Protein AF-A0A920QX74-F1 (afdb_monomer_lite)

Foldseek 3Di:
DDDPPPDPVVVVVVVVVVVVVVVLVVLLVVLVVDPQPVLSVVLVVLSVVLVVLVVCCVVVDPPVPVSVLLSPSLSVLSSVVQVCCVVPNVVLHDNDPVSVVVVSVVSNVVSNVVVCCVVVPVCPVVVVCVVPPD

Secondary structure (DSSP, 8-state):
------SSHHHHHHHHHHHHHHHHHHHHHHHHT-S-HHHHHHHHHHHHHHHHHHHHHHHHGGGGHHHHHHS-SHHHHHHHHHHHHHHH-GGGS--SHHHHHHHHHHHHHHHHHHHHHHHHH---HHHHHHHHH-

Sequence (134 aa):
MESLEFGFGDYYQAFDKWLDMYYLAIEAIICLTWSNHLARNTAIILFLFRLTGIGLFEITGEQFRKLIFFFPNLFENFFLYYIICERFFPRLIPTRIRTLTLVLVILYIPKFGQEYLLHFTEAKPWQWIKGNLL

Radius of gyration: 18.81 Å; chains: 1; bounding box: 32×36×65 Å

pLDDT: mean 72.91, std 13.66, range [39.91, 89.06]

Structure (mmCIF, N/CA/C/O backbone):
data_AF-A0A920QX74-F1
#
_entry.id   AF-A0A920QX74-F1
#
loop_
_atom_site.group_PDB
_atom_site.id
_atom_site.type_symbol
_atom_site.label_atom_id
_atom_site.label_alt_id
_atom_site.label_comp_id
_atom_site.label_asym_id
_atom_site.label_entity_id
_atom_site.label_seq_id
_atom_site.pdbx_PDB_ins_code
_atom_site.Cartn_x
_atom_site.Cartn_y
_atom_site.Cartn_z
_atom_site.occupancy
_atom_site.B_iso_or_equiv
_atom_site.auth_seq_id
_atom_site.auth_comp_id
_atom_site.auth_asym_id
_atom_site.auth_atom_id
_atom_site.pdbx_PDB_model_num
ATOM 1 N N . MET A 1 1 ? 4.628 2.427 48.064 1.00 39.91 1 MET A N 1
ATOM 2 C CA . MET A 1 1 ? 5.324 2.387 46.762 1.00 39.91 1 MET A CA 1
ATOM 3 C C . MET A 1 1 ? 4.236 2.431 45.713 1.00 39.91 1 MET A C 1
ATOM 5 O O . MET A 1 1 ? 3.633 1.408 45.425 1.00 39.91 1 MET A O 1
ATOM 9 N N . GLU A 1 2 ? 3.886 3.652 45.313 1.00 40.47 2 GLU A N 1
ATOM 10 C CA . GLU A 1 2 ? 2.859 3.957 44.315 1.00 40.47 2 GLU A CA 1
ATOM 11 C C . GLU A 1 2 ? 3.222 3.334 42.967 1.00 40.47 2 GLU A C 1
ATOM 13 O O . GLU A 1 2 ? 4.361 3.411 42.506 1.00 40.47 2 GLU A O 1
ATOM 18 N N . SER A 1 3 ? 2.232 2.676 42.379 1.00 41.38 3 SER A N 1
ATOM 19 C CA . SER A 1 3 ? 2.247 2.056 41.066 1.00 41.38 3 SER A CA 1
ATOM 20 C C . SER A 1 3 ? 2.527 3.097 39.984 1.00 41.38 3 SER A C 1
ATOM 22 O O . SER A 1 3 ? 1.682 3.930 39.662 1.00 41.38 3 SER A O 1
ATOM 24 N N . LEU A 1 4 ? 3.717 3.011 39.386 1.00 43.47 4 LEU A N 1
ATOM 25 C CA . LEU A 1 4 ? 4.086 3.673 38.135 1.00 43.47 4 LEU A CA 1
ATOM 26 C C . LEU A 1 4 ? 3.320 3.049 36.950 1.00 43.47 4 LEU A C 1
ATOM 28 O O . LEU A 1 4 ? 3.915 2.507 36.026 1.00 43.47 4 LEU A O 1
ATOM 32 N N . GLU A 1 5 ? 1.990 3.130 36.965 1.00 48.19 5 GLU A N 1
ATOM 33 C CA . GLU A 1 5 ? 1.122 2.880 35.804 1.00 48.19 5 GLU A CA 1
ATOM 34 C C . GLU A 1 5 ? 0.914 4.178 35.003 1.00 48.19 5 GLU A C 1
ATOM 36 O O . GLU A 1 5 ? -0.184 4.500 34.558 1.00 48.19 5 GLU A O 1
ATOM 41 N N . PHE A 1 6 ? 1.977 4.967 34.826 1.00 46.44 6 PHE A N 1
ATOM 42 C CA . PHE A 1 6 ? 1.932 6.174 34.006 1.00 46.44 6 PHE A CA 1
ATOM 43 C C . PHE A 1 6 ? 2.420 5.851 32.587 1.00 46.44 6 PHE A C 1
ATOM 45 O O . PHE A 1 6 ? 3.611 5.869 32.290 1.00 46.44 6 PHE A O 1
ATOM 52 N N . GLY A 1 7 ? 1.472 5.522 31.708 1.00 49.16 7 GLY A N 1
ATOM 53 C CA . GLY A 1 7 ? 1.460 6.069 30.350 1.00 49.16 7 GLY A CA 1
ATOM 54 C C . GLY A 1 7 ? 2.566 5.669 29.371 1.00 49.16 7 GLY A C 1
ATOM 55 O O . GLY A 1 7 ? 2.914 6.491 28.539 1.00 49.16 7 GLY A O 1
ATOM 56 N N . PHE A 1 8 ? 3.109 4.448 29.389 1.00 53.34 8 PHE A N 1
ATOM 57 C CA . PHE A 1 8 ? 3.945 3.988 28.262 1.00 53.34 8 PHE A CA 1
ATOM 58 C C . PHE A 1 8 ? 3.129 3.380 27.109 1.00 53.34 8 PHE A C 1
ATOM 60 O O . PHE A 1 8 ? 3.517 3.531 25.955 1.00 53.34 8 PHE A O 1
ATOM 67 N N . GLY A 1 9 ? 1.989 2.737 27.388 1.00 59.31 9 GLY A N 1
ATOM 68 C CA . GLY A 1 9 ? 1.184 2.045 26.367 1.00 59.31 9 GLY A CA 1
ATOM 69 C C . GLY A 1 9 ? 0.723 2.955 25.223 1.00 59.31 9 GLY A C 1
ATOM 70 O O . GLY A 1 9 ? 0.950 2.630 24.059 1.00 59.31 9 GLY A O 1
ATOM 71 N N . ASP A 1 10 ? 0.174 4.1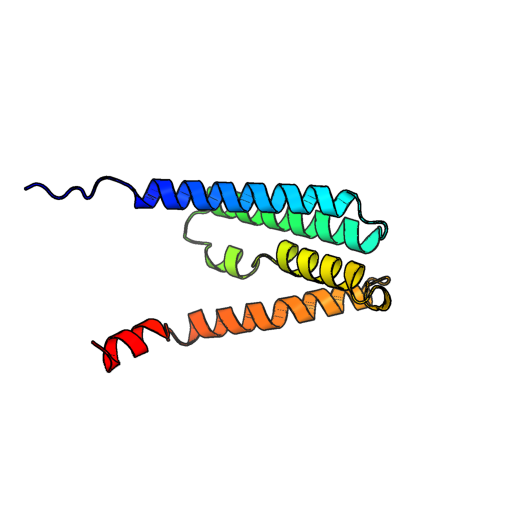26 25.551 1.00 64.38 10 ASP A N 1
ATOM 72 C CA . ASP A 1 10 ? -0.342 5.073 24.552 1.00 64.38 10 ASP A CA 1
ATOM 73 C C . ASP A 1 10 ? 0.771 5.696 23.697 1.00 64.38 10 ASP A C 1
ATOM 75 O O . ASP A 1 10 ? 0.608 5.861 22.487 1.00 64.38 10 ASP A O 1
ATOM 79 N N . TYR A 1 11 ? 1.934 5.992 24.293 1.00 70.25 11 TYR A N 1
ATOM 80 C CA . TYR A 1 11 ? 3.083 6.523 23.552 1.00 70.25 11 TYR A CA 1
ATOM 81 C C . TYR A 1 11 ? 3.699 5.469 22.630 1.00 70.25 11 TYR A C 1
ATOM 83 O O . TYR A 1 11 ? 4.040 5.798 21.496 1.00 70.25 11 TYR A O 1
ATOM 91 N N . TYR A 1 12 ? 3.804 4.210 23.070 1.00 73.19 12 TYR A N 1
ATOM 92 C CA . TYR A 1 12 ? 4.260 3.111 22.213 1.00 73.19 12 TYR A CA 1
ATOM 93 C C . TYR A 1 12 ? 3.288 2.850 21.062 1.00 73.19 12 TYR A C 1
ATOM 95 O O . TYR A 1 12 ? 3.728 2.700 19.928 1.00 73.19 12 TYR A O 1
ATOM 103 N N . GLN A 1 13 ? 1.978 2.851 21.321 1.00 71.25 13 GLN A N 1
ATOM 104 C CA . GLN A 1 13 ? 0.966 2.643 20.286 1.00 71.25 13 GLN A CA 1
ATOM 105 C C . GLN A 1 13 ? 0.954 3.777 19.253 1.00 71.25 13 GLN A C 1
ATOM 107 O O . GLN A 1 13 ? 0.858 3.527 18.050 1.00 71.25 13 GLN A O 1
ATOM 112 N N . ALA A 1 14 ? 1.065 5.029 19.703 1.00 75.25 14 ALA A N 1
ATOM 113 C CA . ALA A 1 14 ? 1.172 6.166 18.799 1.00 75.25 14 ALA A CA 1
ATOM 114 C C . ALA A 1 14 ? 2.470 6.100 17.981 1.00 75.25 14 ALA A C 1
ATOM 116 O O . ALA A 1 14 ? 2.433 6.282 16.766 1.00 75.25 14 ALA A O 1
ATOM 117 N N . PHE A 1 15 ? 3.604 5.809 18.625 1.00 79.06 15 PHE A N 1
ATOM 118 C CA . PHE A 1 15 ? 4.904 5.686 17.965 1.00 79.06 15 PHE A CA 1
ATOM 119 C C . PHE A 1 15 ? 4.923 4.571 16.910 1.00 79.06 15 PHE A C 1
ATOM 121 O O . PHE A 1 15 ? 5.376 4.804 15.791 1.00 79.06 15 PHE A O 1
ATOM 128 N N . ASP A 1 16 ? 4.369 3.400 17.227 1.00 77.31 16 ASP A N 1
ATOM 129 C CA . ASP A 1 16 ? 4.228 2.270 16.301 1.00 77.31 16 ASP A CA 1
ATOM 130 C C . ASP A 1 16 ? 3.384 2.643 15.067 1.00 77.31 16 ASP A C 1
ATOM 132 O O . ASP A 1 16 ? 3.800 2.408 13.933 1.00 77.31 16 ASP A O 1
ATOM 136 N N . LYS A 1 17 ? 2.262 3.360 15.262 1.00 76.00 17 LYS A N 1
ATOM 137 C CA . LYS A 1 17 ? 1.424 3.878 14.160 1.00 76.00 17 LYS A CA 1
ATOM 138 C C . LYS A 1 17 ? 2.201 4.822 13.232 1.00 76.00 17 LYS A C 1
ATOM 140 O O . LYS A 1 17 ? 2.056 4.745 12.012 1.00 76.00 17 LYS A O 1
ATOM 145 N N . TRP A 1 18 ? 3.008 5.728 13.790 1.00 80.69 18 TRP A N 1
ATOM 146 C CA . TRP A 1 18 ? 3.837 6.642 12.993 1.00 80.69 18 TRP A CA 1
ATOM 147 C C . TRP A 1 18 ? 4.913 5.900 12.202 1.00 80.69 18 TRP A C 1
ATOM 149 O O . TRP A 1 18 ? 5.180 6.257 11.052 1.00 80.69 18 TRP A O 1
ATOM 159 N N . LEU A 1 19 ? 5.506 4.866 12.798 1.00 82.12 19 LEU A N 1
ATOM 160 C CA . LEU A 1 19 ? 6.523 4.044 12.155 1.00 82.12 19 LEU A CA 1
ATOM 161 C C . LEU A 1 19 ? 5.937 3.258 10.972 1.00 82.12 19 LEU A C 1
ATOM 163 O O . LEU A 1 19 ? 6.535 3.281 9.895 1.00 82.12 19 LEU A O 1
ATOM 167 N N . ASP A 1 20 ? 4.742 2.670 11.123 1.00 81.12 20 ASP A N 1
ATOM 168 C CA . ASP A 1 20 ? 4.017 2.003 10.025 1.00 81.12 20 ASP A CA 1
ATOM 169 C C . ASP A 1 20 ? 3.755 2.980 8.864 1.00 81.12 20 ASP A C 1
ATOM 171 O O . ASP A 1 20 ? 4.034 2.695 7.699 1.00 81.12 20 ASP A O 1
ATOM 175 N N . MET A 1 21 ? 3.309 4.202 9.172 1.00 81.38 21 MET A N 1
ATOM 176 C CA . MET A 1 21 ? 3.043 5.218 8.149 1.00 81.38 21 MET A CA 1
ATOM 177 C C . MET A 1 21 ? 4.313 5.687 7.424 1.00 81.38 21 MET A C 1
ATOM 179 O O . MET A 1 21 ? 4.289 5.894 6.208 1.00 81.38 21 MET A O 1
ATOM 183 N N . TYR A 1 22 ? 5.426 5.834 8.147 1.00 85.56 22 TYR A N 1
ATOM 184 C CA . TYR A 1 22 ? 6.717 6.199 7.564 1.00 85.56 22 TYR A CA 1
ATOM 185 C C . TYR A 1 22 ? 7.258 5.098 6.643 1.00 85.56 22 TYR A C 1
ATOM 187 O O . TYR A 1 22 ? 7.733 5.389 5.543 1.00 85.56 22 TYR A O 1
ATOM 195 N N . TYR A 1 23 ? 7.133 3.836 7.059 1.00 86.25 23 TYR A N 1
ATOM 196 C CA . TYR A 1 23 ? 7.527 2.683 6.255 1.00 86.25 23 TYR A CA 1
ATOM 197 C C . TYR A 1 23 ? 6.747 2.632 4.935 1.00 86.25 23 TYR A C 1
ATOM 199 O O . TYR A 1 23 ? 7.353 2.631 3.862 1.00 86.25 23 TYR A O 1
ATOM 207 N N . LEU A 1 24 ? 5.416 2.737 5.000 1.00 84.56 24 LEU A N 1
ATOM 208 C CA . LEU A 1 24 ? 4.556 2.732 3.813 1.00 84.56 24 LEU A CA 1
ATOM 209 C C . LEU A 1 24 ? 4.856 3.895 2.859 1.00 84.56 24 LEU A C 1
ATOM 211 O O . LEU A 1 24 ? 4.789 3.738 1.639 1.00 84.56 24 LEU A O 1
ATOM 215 N N . ALA A 1 25 ? 5.205 5.068 3.394 1.00 86.88 25 ALA A N 1
ATOM 216 C CA . ALA A 1 25 ? 5.595 6.213 2.578 1.00 86.88 25 ALA A CA 1
ATOM 217 C C . ALA A 1 25 ? 6.896 5.948 1.800 1.00 86.88 25 ALA A C 1
ATOM 219 O O . ALA A 1 25 ? 6.984 6.284 0.617 1.00 86.88 25 ALA A O 1
ATOM 220 N N . ILE A 1 26 ? 7.890 5.311 2.427 1.00 89.06 26 ILE A N 1
ATOM 221 C CA . ILE A 1 26 ? 9.138 4.923 1.753 1.00 89.06 26 ILE A CA 1
ATOM 222 C C . ILE A 1 26 ? 8.858 3.899 0.653 1.00 89.06 26 ILE A C 1
ATOM 224 O O . ILE A 1 26 ? 9.326 4.067 -0.474 1.00 89.06 26 ILE A O 1
ATOM 228 N N . GLU A 1 27 ? 8.071 2.865 0.945 1.00 88.75 27 GLU A N 1
ATOM 229 C CA . GLU A 1 27 ? 7.673 1.867 -0.050 1.00 88.75 27 GLU A CA 1
ATOM 230 C C . GLU A 1 27 ? 6.966 2.519 -1.245 1.00 88.75 27 GLU A C 1
ATOM 232 O O . GLU A 1 27 ? 7.261 2.195 -2.397 1.00 88.75 27 GLU A O 1
ATOM 237 N N . ALA A 1 28 ? 6.086 3.495 -1.001 1.00 87.06 28 ALA A N 1
ATOM 238 C CA . ALA A 1 28 ? 5.397 4.229 -2.058 1.00 87.06 28 ALA A CA 1
ATOM 239 C C . ALA A 1 28 ? 6.371 5.021 -2.944 1.00 87.06 28 ALA A C 1
ATOM 241 O O . ALA A 1 28 ? 6.222 5.025 -4.168 1.00 87.06 28 ALA A O 1
ATOM 242 N N . ILE A 1 29 ? 7.405 5.636 -2.359 1.00 89.00 29 ILE A N 1
ATOM 243 C CA . ILE A 1 29 ? 8.474 6.302 -3.117 1.00 89.00 29 ILE A CA 1
ATOM 244 C C . ILE A 1 29 ? 9.241 5.284 -3.968 1.00 89.00 29 ILE A C 1
ATOM 246 O O . ILE A 1 29 ? 9.499 5.537 -5.145 1.00 89.00 29 ILE A O 1
ATOM 250 N N . ILE A 1 30 ? 9.556 4.108 -3.418 1.00 88.50 30 ILE A N 1
ATOM 251 C CA . ILE A 1 30 ? 10.237 3.038 -4.159 1.00 88.50 30 ILE A CA 1
ATOM 252 C C . ILE A 1 30 ? 9.372 2.570 -5.337 1.00 88.50 30 ILE A C 1
ATOM 254 O O . ILE A 1 30 ? 9.886 2.423 -6.446 1.00 88.50 30 ILE A O 1
ATOM 258 N N . CYS A 1 31 ? 8.056 2.432 -5.157 1.00 87.88 31 CYS A N 1
ATOM 259 C CA . CYS A 1 31 ? 7.138 2.057 -6.236 1.00 87.88 31 CYS A CA 1
ATOM 260 C C . CYS A 1 31 ? 7.211 3.002 -7.445 1.00 87.88 31 CYS A C 1
ATOM 262 O O . CYS A 1 31 ? 7.034 2.564 -8.582 1.00 87.88 31 CYS A O 1
ATOM 264 N N . LEU A 1 32 ? 7.486 4.296 -7.231 1.00 86.75 32 LEU A N 1
ATOM 265 C CA . LEU A 1 32 ? 7.597 5.276 -8.318 1.00 86.75 32 LEU A CA 1
ATOM 266 C C . LEU A 1 32 ? 8.773 4.993 -9.258 1.00 86.75 32 LEU A C 1
ATOM 268 O O . LEU A 1 32 ? 8.710 5.358 -10.435 1.00 86.75 32 LEU A O 1
ATOM 272 N N . THR A 1 33 ? 9.810 4.322 -8.752 1.00 86.94 33 THR A N 1
ATOM 273 C CA . THR A 1 33 ? 11.016 3.961 -9.509 1.00 86.94 33 THR A CA 1
ATOM 274 C C . THR A 1 33 ? 10.839 2.718 -10.385 1.00 86.94 33 THR A C 1
ATOM 276 O O . THR A 1 33 ? 11.684 2.439 -11.233 1.00 86.94 33 THR A O 1
ATOM 279 N N . TRP A 1 34 ? 9.732 1.985 -10.232 1.00 86.25 34 TRP A N 1
ATOM 280 C CA . TRP A 1 34 ? 9.480 0.766 -10.994 1.00 86.25 34 TRP A CA 1
ATOM 281 C C . TRP A 1 34 ? 9.272 1.047 -12.486 1.00 86.25 34 TRP A C 1
ATOM 283 O O . TRP A 1 34 ? 8.492 1.916 -12.883 1.00 86.25 34 TRP A O 1
ATOM 293 N N . SER A 1 35 ? 9.931 0.242 -13.322 1.00 83.12 35 SER A N 1
ATOM 294 C CA . SER A 1 35 ? 9.842 0.314 -14.787 1.00 83.12 35 SER A CA 1
ATOM 295 C C . SER A 1 35 ? 8.472 -0.114 -15.327 1.00 83.12 35 SER A C 1
ATOM 297 O O . SER A 1 35 ? 8.018 0.376 -16.362 1.00 83.12 35 SER A O 1
ATOM 299 N N . ASN A 1 36 ? 7.776 -1.009 -14.622 1.00 85.62 36 ASN A N 1
ATOM 300 C CA . ASN A 1 36 ? 6.459 -1.488 -15.016 1.00 85.62 36 ASN A CA 1
ATOM 301 C C . ASN A 1 36 ? 5.361 -0.505 -14.580 1.00 85.62 36 ASN A C 1
ATOM 303 O O . ASN A 1 36 ? 4.947 -0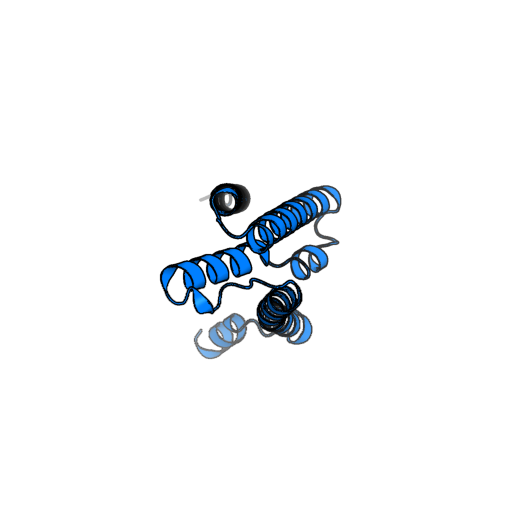.476 -13.420 1.00 85.62 36 ASN A O 1
ATOM 307 N N . HIS A 1 37 ? 4.830 0.254 -15.543 1.00 85.44 37 HIS A N 1
ATOM 308 C CA . HIS A 1 37 ? 3.756 1.225 -15.314 1.00 85.44 37 HIS A CA 1
ATOM 309 C C . HIS A 1 37 ? 2.496 0.622 -14.677 1.00 85.44 37 HIS A C 1
ATOM 311 O O . HIS A 1 37 ? 1.835 1.286 -13.882 1.00 85.44 37 HIS A O 1
ATOM 317 N N . LEU A 1 38 ? 2.158 -0.628 -15.004 1.00 86.00 38 LEU A N 1
ATOM 318 C CA . LEU A 1 38 ? 0.964 -1.294 -14.489 1.00 86.00 38 LEU A CA 1
ATOM 319 C C . LEU A 1 38 ? 1.136 -1.642 -13.006 1.00 86.00 38 LEU A C 1
ATOM 321 O O . LEU A 1 38 ? 0.251 -1.351 -12.199 1.00 86.00 38 LEU A O 1
ATOM 325 N N . ALA A 1 39 ? 2.290 -2.205 -12.640 1.00 85.44 39 ALA A N 1
ATOM 326 C CA . ALA A 1 39 ? 2.619 -2.500 -11.248 1.00 85.44 39 ALA A CA 1
ATOM 327 C C . ALA A 1 39 ? 2.726 -1.216 -10.416 1.00 85.44 39 ALA A C 1
ATOM 329 O O . ALA A 1 39 ? 2.126 -1.132 -9.348 1.00 85.44 39 ALA A O 1
ATOM 330 N N . ARG A 1 40 ? 3.393 -0.185 -10.952 1.00 87.88 40 ARG A N 1
ATOM 331 C CA . ARG A 1 40 ? 3.521 1.129 -10.310 1.00 87.88 40 ARG A CA 1
ATOM 332 C C . ARG A 1 40 ? 2.165 1.764 -10.021 1.00 87.88 40 ARG A C 1
ATOM 334 O O . ARG A 1 40 ? 1.896 2.134 -8.884 1.00 87.88 40 ARG A O 1
ATOM 341 N N . ASN A 1 41 ? 1.301 1.882 -11.030 1.00 88.44 41 ASN A N 1
ATOM 342 C CA . ASN A 1 41 ? -0.009 2.510 -10.850 1.00 88.44 41 ASN A CA 1
ATOM 343 C C . ASN A 1 41 ? -0.855 1.735 -9.835 1.00 88.44 41 ASN A C 1
ATOM 345 O O . ASN A 1 41 ? -1.523 2.341 -9.005 1.00 88.44 41 ASN A O 1
ATOM 349 N N . THR A 1 42 ? -0.781 0.405 -9.861 1.00 87.31 42 THR A N 1
ATOM 350 C CA . THR A 1 42 ? -1.480 -0.443 -8.889 1.00 87.31 42 THR A CA 1
ATOM 351 C C . THR A 1 42 ? -0.964 -0.217 -7.476 1.00 87.31 42 THR A C 1
ATOM 353 O O . THR A 1 42 ? -1.768 -0.046 -6.567 1.00 87.31 42 THR A O 1
ATOM 356 N N . ALA A 1 43 ? 0.354 -0.171 -7.287 1.00 87.19 43 ALA A N 1
ATOM 357 C CA . ALA A 1 43 ? 0.953 0.080 -5.984 1.00 87.19 43 ALA A CA 1
ATOM 358 C C . ALA A 1 43 ? 0.542 1.453 -5.430 1.00 87.19 43 ALA A C 1
ATOM 360 O O . ALA A 1 43 ? 0.124 1.544 -4.282 1.00 87.19 43 ALA A O 1
ATOM 361 N N . ILE A 1 44 ? 0.547 2.501 -6.261 1.00 87.75 44 ILE A N 1
ATOM 362 C CA . ILE A 1 44 ? 0.082 3.839 -5.861 1.00 87.75 44 ILE A CA 1
ATOM 363 C C . ILE A 1 44 ? -1.406 3.817 -5.494 1.00 87.75 44 ILE A C 1
ATOM 365 O O . ILE A 1 44 ? -1.790 4.386 -4.476 1.00 87.75 44 ILE A O 1
ATOM 369 N N . ILE A 1 45 ? -2.250 3.150 -6.289 1.00 87.94 45 ILE A N 1
ATOM 370 C CA . ILE A 1 45 ? -3.682 3.014 -5.986 1.00 87.94 45 ILE A CA 1
ATOM 371 C C . ILE A 1 45 ? -3.872 2.296 -4.646 1.00 87.94 45 ILE A C 1
ATOM 373 O O . ILE A 1 45 ? -4.637 2.773 -3.815 1.00 87.94 45 ILE A O 1
ATOM 377 N N . LEU A 1 46 ? -3.157 1.194 -4.407 1.00 85.75 46 LEU A N 1
ATOM 378 C CA . LEU A 1 46 ? -3.210 0.447 -3.148 1.00 85.75 46 LEU A CA 1
ATOM 379 C C . LEU A 1 46 ? -2.716 1.283 -1.958 1.00 85.75 46 LEU A C 1
ATOM 381 O O . LEU A 1 46 ? -3.305 1.211 -0.882 1.00 85.75 46 LEU A O 1
ATOM 385 N N . PHE A 1 47 ? -1.687 2.106 -2.151 1.00 86.50 47 PHE A N 1
ATOM 386 C CA . PHE A 1 47 ? -1.190 3.033 -1.137 1.00 86.50 47 PHE A CA 1
ATOM 387 C C . PHE A 1 47 ? -2.216 4.127 -0.805 1.00 86.50 47 PHE A C 1
ATOM 389 O O . PHE A 1 47 ? -2.532 4.346 0.362 1.00 86.50 47 PHE A O 1
ATOM 396 N N . LEU A 1 48 ? -2.815 4.768 -1.815 1.00 85.94 48 LEU A N 1
ATOM 397 C CA . LEU A 1 48 ? -3.888 5.752 -1.612 1.00 85.94 48 LEU A CA 1
ATOM 398 C C . LEU A 1 48 ? -5.108 5.121 -0.932 1.00 85.94 48 LEU A C 1
ATOM 400 O O . LEU A 1 48 ? -5.720 5.719 -0.045 1.00 85.94 48 LEU A O 1
ATOM 404 N N . PHE A 1 49 ? -5.437 3.889 -1.312 1.00 82.69 49 PHE A N 1
ATOM 405 C CA . PHE A 1 49 ? -6.501 3.104 -0.700 1.00 82.69 49 PHE A CA 1
ATOM 406 C C . PHE A 1 49 ? -6.205 2.827 0.783 1.00 82.69 49 PHE A C 1
ATOM 408 O O . PHE A 1 49 ? -7.080 3.017 1.627 1.00 82.69 49 PHE A O 1
ATOM 415 N N . ARG A 1 50 ? -4.953 2.491 1.129 1.00 81.50 50 ARG A N 1
ATOM 416 C CA . ARG A 1 50 ? -4.483 2.327 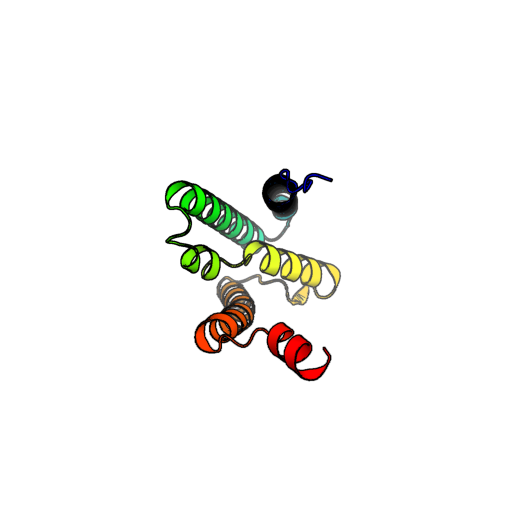2.516 1.00 81.50 50 ARG A CA 1
ATOM 417 C C . ARG A 1 50 ? -4.573 3.631 3.314 1.00 81.50 50 ARG A C 1
ATOM 419 O O . ARG A 1 50 ? -5.116 3.610 4.414 1.00 81.50 50 ARG A O 1
ATOM 426 N N . LEU A 1 51 ? -4.120 4.759 2.761 1.00 81.31 51 LEU A N 1
ATOM 427 C CA . LEU A 1 51 ? -4.231 6.075 3.408 1.00 81.31 51 LEU A CA 1
ATOM 428 C C . LEU A 1 51 ? -5.687 6.469 3.670 1.00 81.31 51 LEU A C 1
ATOM 430 O O . LEU A 1 51 ? -6.012 6.951 4.752 1.00 81.31 51 LEU A O 1
ATOM 434 N N . THR A 1 52 ? -6.572 6.211 2.706 1.00 81.81 52 THR A N 1
ATOM 435 C CA . THR A 1 52 ? -8.014 6.443 2.870 1.00 81.81 52 THR A CA 1
ATOM 436 C C . THR A 1 52 ? -8.566 5.592 4.014 1.00 81.81 52 THR A C 1
ATOM 438 O O . THR A 1 52 ? -9.299 6.104 4.853 1.00 81.81 52 THR A O 1
ATOM 441 N N . GLY A 1 53 ? -8.172 4.316 4.102 1.00 75.81 53 GLY A N 1
ATOM 442 C CA . GLY A 1 53 ? -8.550 3.434 5.211 1.00 75.81 53 GLY A CA 1
ATOM 443 C C . GLY A 1 53 ? -8.082 3.945 6.580 1.00 75.81 53 GLY A C 1
ATOM 444 O O . GLY A 1 53 ? -8.859 3.926 7.533 1.00 75.81 53 GLY A O 1
ATOM 445 N N . ILE A 1 54 ? -6.850 4.460 6.669 1.00 75.44 54 ILE A N 1
ATOM 446 C CA . ILE A 1 54 ? -6.303 5.062 7.898 1.00 75.44 54 ILE A CA 1
ATOM 447 C C . ILE A 1 54 ? -7.086 6.328 8.281 1.00 75.44 54 ILE A C 1
ATOM 449 O O . ILE A 1 54 ? -7.500 6.465 9.431 1.00 75.44 54 ILE A O 1
ATOM 453 N N . GLY A 1 55 ? -7.340 7.227 7.324 1.00 76.62 55 GLY A N 1
ATOM 454 C CA . GLY A 1 55 ? -8.095 8.459 7.571 1.00 76.62 55 GLY A CA 1
ATOM 455 C C . GLY A 1 55 ? -9.547 8.193 7.979 1.00 76.62 55 GLY A C 1
ATOM 456 O O . GLY A 1 55 ? -10.055 8.805 8.915 1.00 76.62 55 GLY A O 1
ATOM 457 N N . LEU A 1 56 ? -10.207 7.226 7.336 1.00 74.06 56 LEU A N 1
ATOM 458 C CA . LEU A 1 56 ? -11.562 6.809 7.703 1.00 74.06 56 LEU A CA 1
ATOM 459 C C . LEU A 1 56 ? -11.619 6.199 9.106 1.00 74.06 56 LEU A C 1
ATOM 461 O O . LEU A 1 56 ? -12.583 6.449 9.829 1.00 74.06 56 LEU A O 1
ATOM 465 N N . PHE A 1 57 ? -10.605 5.434 9.516 1.00 71.00 57 PHE A N 1
ATOM 466 C CA . PHE A 1 57 ? -10.523 4.912 10.880 1.00 71.00 57 PHE A CA 1
ATOM 467 C C . PHE A 1 57 ? -10.395 6.030 11.918 1.00 71.00 57 PHE A C 1
ATOM 469 O O . PHE A 1 57 ? -11.070 5.991 12.944 1.00 71.00 57 PHE A O 1
ATOM 476 N N . GLU A 1 58 ? -9.576 7.043 11.632 1.00 71.00 58 GLU A N 1
ATOM 477 C CA . GLU A 1 58 ? -9.386 8.187 12.526 1.00 71.00 58 GLU A CA 1
ATOM 478 C C . GLU A 1 58 ? -10.678 8.995 12.721 1.00 71.00 58 GLU A C 1
ATOM 480 O O . GLU A 1 58 ? -10.961 9.442 13.828 1.00 71.00 58 GLU A O 1
ATOM 485 N N . ILE A 1 59 ? -11.501 9.107 11.671 1.00 71.25 59 ILE A N 1
ATOM 486 C CA . ILE A 1 59 ? -12.785 9.825 11.710 1.00 71.25 59 ILE A CA 1
ATOM 487 C C . ILE A 1 59 ? -13.904 8.982 12.343 1.00 71.25 59 ILE A C 1
ATOM 489 O O . ILE A 1 59 ? -14.747 9.515 13.060 1.00 71.25 59 ILE A O 1
ATOM 493 N N . THR A 1 60 ? -13.946 7.674 12.070 1.00 66.88 60 THR A N 1
ATOM 494 C CA . THR A 1 60 ? -15.098 6.818 12.427 1.00 66.88 60 THR A CA 1
ATOM 495 C C . THR A 1 60 ? -14.916 6.077 13.762 1.00 66.88 60 THR A C 1
ATOM 497 O O . THR A 1 60 ? -15.877 5.535 14.311 1.00 66.88 60 THR A O 1
ATOM 500 N N . GLY A 1 61 ? -13.703 6.068 14.323 1.00 61.09 61 GLY A N 1
ATOM 501 C CA . GLY A 1 61 ? -13.393 5.433 15.606 1.00 61.09 61 GLY A CA 1
ATOM 502 C C . GLY A 1 61 ? -13.477 3.896 15.596 1.00 61.09 61 GLY A C 1
ATOM 503 O O . GLY A 1 61 ? -13.715 3.263 14.564 1.00 61.09 61 GLY A O 1
ATOM 504 N N . GLU A 1 62 ? -13.289 3.274 16.774 1.00 56.31 62 GLU A N 1
ATOM 505 C CA . GLU A 1 62 ? -13.177 1.807 16.977 1.00 56.31 62 GLU A CA 1
ATOM 506 C C . GLU A 1 62 ? -14.327 0.962 16.378 1.00 56.31 62 GLU A C 1
ATOM 508 O O . GLU A 1 62 ? -14.169 -0.244 16.173 1.00 56.31 62 GLU A O 1
ATOM 513 N N . GLN A 1 63 ? -15.460 1.582 16.040 1.00 51.97 63 GLN A N 1
ATOM 514 C CA . GLN A 1 63 ? -16.653 0.957 15.454 1.00 51.97 63 GLN A CA 1
ATOM 515 C C . GLN A 1 63 ? -16.376 0.286 14.090 1.00 51.97 63 GLN A C 1
ATOM 517 O O . GLN A 1 63 ? -17.032 -0.694 13.736 1.00 51.97 63 GLN A O 1
ATOM 522 N N . PHE A 1 64 ? -15.369 0.756 13.341 1.00 55.03 64 PHE A N 1
ATOM 523 C CA . PHE A 1 64 ? -15.015 0.247 12.007 1.00 55.03 64 PHE A CA 1
ATOM 524 C C . PHE A 1 64 ? -13.694 -0.535 11.965 1.00 55.03 64 PHE A C 1
ATOM 526 O O . PHE A 1 64 ? -13.083 -0.670 10.904 1.00 55.03 64 PHE A O 1
ATOM 533 N N . ARG A 1 65 ? -13.275 -1.149 13.085 1.00 55.84 65 ARG A N 1
ATOM 534 C CA . ARG A 1 65 ? -12.131 -2.091 13.120 1.00 55.84 65 ARG A CA 1
ATOM 535 C C . ARG A 1 65 ? -12.192 -3.148 12.006 1.00 55.84 65 ARG A C 1
ATOM 537 O O . ARG A 1 65 ? -11.159 -3.506 11.458 1.00 55.84 65 ARG A O 1
ATOM 544 N N . LYS A 1 66 ? -13.401 -3.584 11.619 1.00 54.00 66 LYS A N 1
ATOM 545 C CA . LYS A 1 66 ? -13.654 -4.544 10.525 1.00 54.00 66 LYS A CA 1
ATOM 546 C C . LYS A 1 66 ? -13.271 -4.021 9.129 1.00 54.00 66 LYS A C 1
ATOM 548 O O . LYS A 1 66 ? -12.987 -4.817 8.244 1.00 54.00 66 LYS A O 1
ATOM 553 N N . LEU A 1 67 ? -13.242 -2.703 8.918 1.00 53.34 67 LEU A N 1
ATOM 554 C CA . LEU A 1 67 ? -12.868 -2.102 7.632 1.00 53.34 67 LEU A CA 1
ATOM 555 C C . LEU A 1 67 ? -11.345 -2.073 7.438 1.00 53.34 67 LEU A C 1
ATOM 557 O O . LEU A 1 67 ? -10.882 -2.373 6.347 1.00 53.34 67 LEU A O 1
ATOM 561 N N . ILE A 1 68 ? -10.564 -1.812 8.498 1.00 56.28 68 ILE A N 1
ATOM 562 C CA . ILE A 1 68 ? -9.094 -2.020 8.503 1.00 56.28 68 ILE A CA 1
ATOM 563 C C . ILE A 1 68 ? -8.749 -3.475 8.189 1.00 56.28 68 ILE A C 1
ATOM 565 O O . ILE A 1 68 ? -7.752 -3.771 7.541 1.00 56.28 68 ILE A O 1
ATOM 569 N N . PHE A 1 69 ? -9.600 -4.364 8.664 1.00 51.69 69 PHE A N 1
ATOM 570 C CA . PHE A 1 69 ? -9.501 -5.801 8.522 1.00 51.69 69 PHE A CA 1
ATOM 571 C C . PHE A 1 69 ? -9.750 -6.238 7.063 1.00 51.69 69 PHE A C 1
ATOM 573 O O . PHE A 1 69 ? -8.944 -6.952 6.485 1.00 51.69 69 PHE A O 1
ATOM 580 N N . PHE A 1 70 ? -10.714 -5.617 6.369 1.00 51.66 70 PHE A N 1
ATOM 581 C CA . PHE A 1 70 ? -10.876 -5.770 4.913 1.00 51.66 70 PHE A CA 1
ATOM 582 C C . PHE A 1 70 ? -9.785 -5.073 4.074 1.00 51.66 70 PHE A C 1
ATOM 584 O O . PHE A 1 70 ? -9.586 -5.419 2.906 1.00 51.66 70 PHE A O 1
ATOM 591 N N . PHE A 1 71 ? -9.061 -4.126 4.680 1.00 54.75 71 PHE A N 1
ATOM 592 C CA . PHE A 1 71 ? -7.904 -3.407 4.136 1.00 54.75 71 PHE A CA 1
ATOM 593 C C . PHE A 1 71 ? -6.602 -3.830 4.840 1.00 54.75 71 PHE A C 1
ATOM 595 O O . PHE A 1 71 ? -5.819 -2.971 5.290 1.00 54.75 71 PHE A O 1
ATOM 602 N N . PRO A 1 72 ? -6.316 -5.141 4.953 1.00 59.97 72 PRO A N 1
ATOM 603 C CA . PRO A 1 72 ? -5.034 -5.539 5.495 1.00 59.97 72 PRO A CA 1
ATOM 604 C C . PRO A 1 72 ? -3.964 -4.999 4.540 1.00 59.97 72 PRO A C 1
ATOM 606 O O . PRO A 1 72 ? -4.292 -4.693 3.395 1.00 59.97 72 PRO A O 1
ATOM 609 N N . ASN A 1 73 ? -2.712 -4.838 4.983 1.00 69.38 73 ASN A N 1
ATOM 610 C CA . ASN A 1 73 ? -1.668 -4.142 4.214 1.00 69.38 73 ASN A CA 1
ATOM 611 C C . ASN A 1 73 ? -1.351 -4.856 2.874 1.00 69.38 73 ASN A C 1
ATOM 613 O O . ASN A 1 73 ? -0.421 -5.649 2.764 1.00 69.38 73 ASN A O 1
ATOM 617 N N . LEU A 1 74 ? -2.241 -4.719 1.889 1.00 75.94 74 LEU A N 1
ATOM 618 C CA . LEU A 1 74 ? -2.231 -5.400 0.600 1.00 75.94 74 LEU A CA 1
ATOM 619 C C . LEU A 1 74 ? -1.225 -4.704 -0.300 1.00 75.94 74 LEU A C 1
ATOM 621 O O . LEU A 1 74 ? -0.584 -5.360 -1.109 1.00 75.94 74 LEU A O 1
ATOM 625 N N . PHE A 1 75 ? -1.066 -3.397 -0.089 1.00 84.19 75 PHE A N 1
ATOM 626 C CA . PHE A 1 75 ? 0.035 -2.613 -0.609 1.00 84.19 75 PHE A CA 1
ATOM 627 C C . PHE A 1 75 ? 1.385 -3.225 -0.216 1.00 84.19 75 PHE A C 1
ATOM 629 O O . PHE A 1 75 ? 2.106 -3.640 -1.112 1.00 84.19 75 PHE A O 1
ATOM 636 N N . GLU A 1 76 ? 1.675 -3.381 1.080 1.00 83.38 76 GLU A N 1
ATOM 637 C CA . GLU A 1 76 ? 2.941 -3.967 1.556 1.00 83.38 76 GLU A CA 1
ATOM 638 C C . GLU A 1 76 ? 3.150 -5.394 1.018 1.00 83.38 76 GLU A C 1
ATOM 640 O O . GLU A 1 76 ? 4.196 -5.721 0.461 1.00 83.38 76 GLU A O 1
ATOM 645 N N . ASN A 1 77 ? 2.121 -6.249 1.072 1.00 83.06 77 ASN A N 1
ATOM 646 C CA . ASN A 1 77 ? 2.210 -7.598 0.499 1.00 83.06 77 ASN A CA 1
ATOM 647 C C . ASN A 1 77 ? 2.538 -7.578 -1.000 1.00 83.06 77 ASN A C 1
ATOM 649 O O . ASN A 1 77 ? 3.330 -8.387 -1.487 1.00 83.06 77 ASN A O 1
ATOM 653 N N . PHE A 1 78 ? 1.888 -6.686 -1.747 1.00 85.31 78 PHE A N 1
ATOM 654 C CA . PHE A 1 78 ? 2.113 -6.527 -3.175 1.00 85.31 78 PHE A CA 1
ATOM 655 C C . PHE A 1 78 ? 3.504 -5.951 -3.461 1.00 85.31 78 PHE A C 1
ATOM 657 O O . PHE A 1 78 ? 4.165 -6.393 -4.401 1.00 85.31 78 PHE A O 1
ATOM 664 N N . PHE A 1 79 ? 3.965 -5.020 -2.628 1.00 86.50 79 PHE A N 1
ATOM 665 C CA . PHE A 1 79 ? 5.294 -4.430 -2.680 1.00 86.50 79 PHE A CA 1
ATOM 666 C C . PHE A 1 79 ? 6.385 -5.485 -2.490 1.00 86.50 79 PHE A C 1
ATOM 668 O O . PHE A 1 79 ? 7.248 -5.641 -3.357 1.00 86.50 79 PHE A O 1
ATOM 675 N N . LEU A 1 80 ? 6.289 -6.283 -1.423 1.00 86.38 80 LEU A N 1
ATOM 676 C CA . LEU A 1 80 ? 7.205 -7.391 -1.160 1.00 86.38 80 LEU A CA 1
ATOM 677 C C . LEU A 1 80 ? 7.182 -8.421 -2.292 1.00 86.38 80 LEU A C 1
ATOM 679 O O . LEU A 1 80 ? 8.241 -8.823 -2.773 1.00 86.38 80 LEU A O 1
ATOM 683 N N . TYR A 1 81 ? 5.995 -8.810 -2.772 1.00 86.75 81 TYR A N 1
ATOM 684 C CA . TYR A 1 81 ? 5.869 -9.707 -3.924 1.00 86.75 81 TYR A CA 1
ATOM 685 C C . TYR A 1 81 ? 6.602 -9.155 -5.152 1.00 86.75 81 TYR A C 1
ATOM 687 O O . TYR A 1 81 ? 7.353 -9.888 -5.801 1.00 86.75 81 TYR A O 1
ATOM 695 N N . TYR A 1 82 ? 6.405 -7.872 -5.469 1.00 86.62 82 TYR A N 1
ATOM 696 C CA . TYR A 1 82 ? 7.024 -7.248 -6.631 1.00 86.62 82 TYR A CA 1
ATOM 697 C C . TYR A 1 82 ? 8.547 -7.204 -6.500 1.00 86.62 82 TYR A C 1
ATOM 699 O O . TYR A 1 82 ? 9.223 -7.629 -7.431 1.00 86.62 82 TYR A O 1
ATOM 707 N N . ILE A 1 83 ? 9.092 -6.783 -5.352 1.00 88.38 83 ILE A N 1
ATOM 708 C CA . ILE A 1 83 ? 10.546 -6.757 -5.117 1.00 88.38 83 ILE A CA 1
ATOM 709 C C . ILE A 1 83 ? 11.149 -8.159 -5.212 1.00 88.38 83 ILE A C 1
ATOM 711 O O . ILE A 1 83 ? 12.194 -8.346 -5.838 1.00 88.38 83 ILE A O 1
ATOM 715 N N . ILE A 1 84 ? 10.495 -9.164 -4.623 1.00 87.00 84 ILE A N 1
ATOM 716 C CA . ILE A 1 84 ? 10.957 -10.555 -4.697 1.00 87.00 84 ILE A CA 1
ATOM 717 C C . ILE A 1 84 ? 10.962 -11.030 -6.154 1.00 87.00 84 ILE A C 1
ATOM 719 O O . ILE A 1 84 ? 11.938 -11.635 -6.602 1.00 87.00 84 ILE A O 1
ATOM 723 N N . CYS A 1 85 ? 9.910 -10.728 -6.919 1.00 86.31 85 CYS A N 1
ATOM 724 C CA . CYS A 1 85 ? 9.852 -11.068 -8.337 1.00 86.31 85 CYS A CA 1
ATOM 725 C C . CYS A 1 85 ? 10.922 -10.323 -9.137 1.00 86.31 85 CYS A C 1
ATOM 727 O O . CYS A 1 85 ? 11.636 -10.944 -9.911 1.00 86.31 85 CYS A O 1
ATOM 729 N N . GLU A 1 86 ? 11.097 -9.024 -8.932 1.00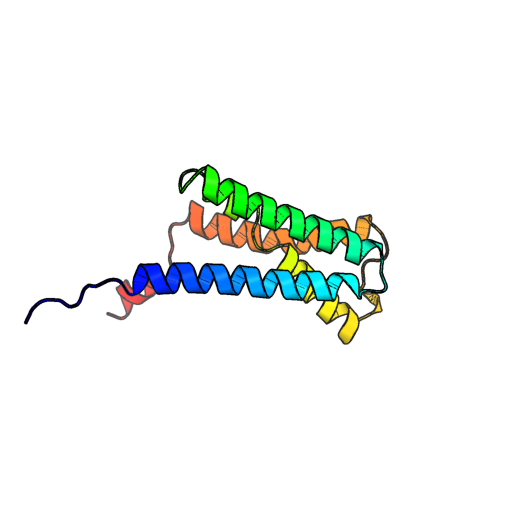 85.44 86 GLU A N 1
ATOM 730 C CA . GLU A 1 86 ? 12.114 -8.232 -9.622 1.00 85.44 86 GLU A CA 1
ATOM 731 C C . GLU A 1 86 ? 13.531 -8.748 -9.343 1.00 85.44 86 GLU A C 1
ATOM 733 O O . GLU A 1 86 ? 14.346 -8.848 -10.262 1.00 85.44 86 GLU A O 1
ATOM 738 N N . ARG A 1 87 ? 13.812 -9.149 -8.097 1.00 86.25 87 ARG A N 1
ATOM 739 C CA . ARG A 1 87 ? 15.139 -9.604 -7.672 1.00 86.25 87 ARG A CA 1
ATOM 740 C C . ARG A 1 87 ? 15.452 -11.049 -8.054 1.00 86.25 87 ARG A C 1
ATOM 742 O O . ARG A 1 87 ? 16.580 -11.326 -8.457 1.00 86.25 87 ARG A O 1
ATOM 749 N N . PHE A 1 88 ? 14.502 -11.967 -7.883 1.00 86.31 88 PHE A N 1
ATOM 750 C CA . PHE A 1 88 ? 14.744 -13.409 -8.015 1.00 86.31 88 PHE A CA 1
ATOM 751 C C . PHE A 1 88 ? 14.088 -14.025 -9.254 1.00 86.31 88 PHE A C 1
ATOM 753 O O . PHE A 1 88 ? 14.641 -14.954 -9.841 1.00 86.31 88 PHE A O 1
ATOM 760 N N . PHE A 1 89 ? 12.928 -13.520 -9.680 1.00 83.62 89 PHE A N 1
ATOM 761 C CA . PHE A 1 89 ? 12.120 -14.136 -10.736 1.00 83.62 89 PHE A CA 1
ATOM 762 C C . PHE A 1 89 ? 11.449 -13.090 -11.641 1.00 83.62 89 PHE A C 1
ATOM 764 O O . PHE A 1 89 ? 10.219 -12.985 -11.655 1.00 83.62 89 PHE A O 1
ATOM 771 N N . PRO A 1 90 ? 12.211 -12.335 -12.458 1.00 78.31 90 PRO A N 1
ATOM 772 C CA . PRO A 1 90 ? 11.663 -11.218 -13.238 1.00 78.31 90 PRO A CA 1
ATOM 773 C C . PRO A 1 90 ? 10.593 -11.657 -14.253 1.00 78.31 90 PRO A C 1
ATOM 775 O O . PRO A 1 90 ? 9.771 -10.860 -14.696 1.00 78.31 90 PRO A O 1
ATOM 778 N N . ARG A 1 91 ? 10.548 -12.953 -14.590 1.00 78.94 91 ARG A N 1
ATOM 779 C CA . ARG A 1 91 ? 9.509 -13.566 -15.433 1.00 78.94 91 ARG A CA 1
ATOM 780 C C . ARG A 1 91 ? 8.123 -13.622 -14.775 1.00 78.94 91 ARG A C 1
ATOM 782 O O . ARG A 1 91 ? 7.139 -13.765 -15.491 1.00 78.94 91 ARG A O 1
ATOM 789 N N . LEU A 1 92 ? 8.042 -13.536 -13.446 1.00 77.81 92 LEU A N 1
ATOM 790 C CA . LEU A 1 92 ? 6.790 -13.567 -12.677 1.00 77.81 92 LEU A CA 1
ATOM 791 C C . LEU A 1 92 ? 6.185 -12.171 -12.462 1.00 77.81 92 LEU A C 1
ATOM 793 O O . LEU A 1 92 ? 5.115 -12.046 -11.860 1.00 77.81 92 LEU A O 1
ATOM 797 N N . ILE A 1 93 ? 6.841 -11.118 -12.965 1.00 80.50 93 ILE A N 1
ATOM 798 C CA . ILE A 1 93 ? 6.319 -9.755 -12.887 1.00 80.50 93 ILE A CA 1
ATOM 799 C C . ILE A 1 93 ? 5.023 -9.676 -13.712 1.00 80.50 93 ILE A C 1
ATOM 801 O O . ILE A 1 93 ? 5.030 -9.971 -14.913 1.00 80.50 93 ILE A O 1
ATOM 805 N N . PRO A 1 94 ? 3.897 -9.256 -13.111 1.00 78.44 94 PRO A N 1
ATOM 806 C CA . PRO A 1 94 ? 2.640 -9.145 -13.830 1.00 78.44 94 PRO A CA 1
ATOM 807 C C . PRO A 1 94 ? 2.721 -8.018 -14.867 1.00 78.44 94 PRO A C 1
ATOM 809 O O . PRO A 1 94 ? 2.779 -6.834 -14.539 1.00 78.44 94 PRO A O 1
ATOM 812 N N . THR A 1 95 ? 2.701 -8.386 -16.146 1.00 78.44 95 THR A N 1
ATOM 813 C CA . THR A 1 95 ? 2.676 -7.444 -17.282 1.00 78.44 95 THR A CA 1
ATOM 814 C C . THR A 1 95 ? 1.262 -7.161 -17.789 1.00 78.44 95 THR A C 1
ATOM 816 O O . THR A 1 95 ? 1.044 -6.212 -18.537 1.00 78.44 95 THR A O 1
ATOM 819 N N . ARG A 1 96 ? 0.275 -7.969 -17.381 1.00 83.75 96 ARG A N 1
ATOM 820 C CA . ARG A 1 96 ? -1.125 -7.869 -17.809 1.00 83.75 96 ARG A CA 1
ATOM 821 C C . ARG A 1 96 ? -2.048 -7.742 -16.602 1.00 83.75 96 ARG A C 1
ATOM 823 O O . ARG A 1 96 ? -1.852 -8.424 -15.598 1.00 83.75 96 ARG A O 1
ATOM 830 N N . ILE A 1 97 ? -3.112 -6.948 -16.752 1.00 77.62 97 ILE A N 1
ATOM 831 C CA . ILE A 1 97 ? -4.084 -6.678 -15.682 1.00 77.62 97 ILE A CA 1
ATOM 832 C C . ILE A 1 97 ? -4.694 -7.959 -15.096 1.00 77.62 97 ILE A C 1
ATOM 834 O O . ILE A 1 97 ? -4.837 -8.068 -13.891 1.00 77.62 97 ILE A O 1
ATOM 838 N N . ARG A 1 98 ? -4.963 -8.979 -15.924 1.00 78.06 98 ARG A N 1
ATOM 839 C CA . ARG A 1 98 ? -5.515 -10.265 -15.459 1.00 78.06 98 ARG A CA 1
ATOM 840 C C . ARG A 1 98 ? -4.565 -10.992 -14.506 1.00 78.06 98 ARG A C 1
ATOM 842 O O . ARG A 1 98 ? -5.002 -11.488 -13.476 1.00 78.06 98 ARG A O 1
ATOM 849 N N . THR A 1 99 ? -3.275 -11.036 -14.841 1.00 81.31 99 THR A N 1
ATOM 850 C CA . THR A 1 99 ? -2.244 -11.664 -14.003 1.00 81.31 99 THR A CA 1
ATOM 851 C C . THR A 1 99 ? -2.052 -10.877 -12.714 1.00 81.31 99 THR A C 1
ATOM 853 O O . THR A 1 99 ? -1.952 -11.473 -11.651 1.00 81.31 99 THR A O 1
ATOM 856 N N . LEU A 1 100 ? -2.072 -9.543 -12.796 1.00 83.50 100 LEU A N 1
ATOM 857 C CA . LEU A 1 100 ? -2.039 -8.678 -11.622 1.00 83.50 100 LEU A CA 1
ATOM 858 C C . LEU A 1 100 ? -3.226 -8.952 -10.688 1.00 83.50 100 LEU A C 1
ATOM 860 O O . LEU A 1 100 ? -3.020 -9.178 -9.503 1.00 83.50 100 LEU A O 1
ATOM 864 N N . THR A 1 101 ? -4.456 -8.954 -11.209 1.00 79.44 101 THR A N 1
ATOM 865 C CA . THR A 1 101 ? -5.655 -9.231 -10.409 1.00 79.44 101 THR A CA 1
ATOM 866 C C . THR A 1 101 ? -5.572 -10.609 -9.762 1.00 79.44 101 THR A C 1
ATOM 868 O O . THR A 1 101 ? -5.900 -10.746 -8.591 1.00 79.44 101 THR A O 1
ATOM 871 N N . LEU A 1 102 ? -5.078 -11.615 -10.487 1.00 83.69 102 LEU A N 1
ATOM 872 C CA . LEU A 1 102 ? -4.884 -12.961 -9.953 1.00 83.69 102 LEU A CA 1
ATOM 873 C C . LEU A 1 102 ? -3.870 -12.964 -8.796 1.00 83.69 102 LEU A C 1
ATOM 875 O O . LEU A 1 102 ? -4.165 -13.523 -7.746 1.00 83.69 102 LEU A O 1
ATOM 879 N N . VAL A 1 103 ? -2.726 -12.286 -8.943 1.00 83.25 103 VAL A N 1
ATOM 880 C CA . VAL A 1 103 ? -1.731 -12.124 -7.865 1.00 83.25 103 VAL A CA 1
ATOM 881 C C . VAL A 1 103 ? -2.340 -11.422 -6.653 1.00 83.25 103 VAL A C 1
ATOM 883 O O . VAL A 1 103 ? -2.176 -11.899 -5.536 1.00 83.25 103 VAL A O 1
ATOM 886 N N . LEU A 1 104 ? -3.081 -10.330 -6.852 1.00 81.50 104 LEU A N 1
ATOM 887 C CA . LEU A 1 104 ? -3.733 -9.609 -5.755 1.00 81.50 104 LEU A CA 1
ATOM 888 C C . LEU A 1 104 ? -4.753 -10.484 -5.023 1.00 81.50 104 LEU A C 1
ATOM 890 O O . LEU A 1 104 ? -4.774 -10.491 -3.798 1.00 81.50 104 LEU A O 1
ATOM 894 N N . VAL A 1 105 ? -5.554 -11.262 -5.755 1.00 80.81 105 VAL A N 1
ATOM 895 C CA . VAL A 1 105 ? -6.509 -12.214 -5.170 1.00 80.81 105 VAL A CA 1
ATOM 896 C C . VAL A 1 105 ? -5.776 -13.311 -4.394 1.00 80.81 105 VAL A C 1
ATOM 898 O O . VAL A 1 105 ? -6.149 -13.600 -3.260 1.00 80.81 105 VAL A O 1
ATOM 901 N N . ILE A 1 106 ? -4.700 -13.876 -4.950 1.00 82.25 106 ILE A N 1
ATOM 902 C CA . ILE A 1 106 ? -3.866 -14.869 -4.256 1.00 82.25 106 ILE A CA 1
ATOM 903 C C . ILE A 1 106 ? -3.251 -14.289 -2.981 1.00 82.25 106 ILE A C 1
ATOM 905 O O . ILE A 1 106 ? -3.215 -14.981 -1.973 1.00 82.25 106 ILE A O 1
ATOM 909 N N . LEU A 1 107 ? -2.783 -13.040 -2.994 1.00 76.31 107 LEU A N 1
ATOM 910 C CA . LEU A 1 107 ? -2.231 -12.381 -1.806 1.00 76.31 107 LEU A CA 1
ATOM 911 C C . LEU A 1 107 ? -3.311 -12.040 -0.769 1.00 76.31 107 LEU A C 1
ATOM 913 O O . LEU A 1 107 ? -3.011 -11.940 0.421 1.00 76.31 107 LEU A O 1
ATOM 917 N N . TYR A 1 108 ? -4.555 -11.860 -1.211 1.00 75.69 108 TYR A N 1
ATOM 918 C CA . TYR A 1 108 ? -5.685 -11.516 -0.357 1.00 75.69 108 TYR A CA 1
ATOM 919 C C . TYR A 1 108 ? -6.277 -12.734 0.371 1.00 75.69 108 TYR A C 1
ATOM 921 O O . TYR A 1 108 ? -6.582 -12.646 1.559 1.00 75.69 108 TYR A O 1
ATOM 929 N N . ILE A 1 109 ? -6.386 -13.888 -0.301 1.00 73.94 109 ILE A N 1
ATOM 930 C CA . ILE A 1 109 ? -7.018 -15.110 0.241 1.00 73.94 109 ILE A CA 1
ATOM 931 C C . ILE A 1 109 ? -6.417 -15.576 1.587 1.00 73.94 109 ILE A C 1
ATOM 933 O O . ILE A 1 109 ? -7.192 -15.809 2.516 1.00 73.94 109 ILE A O 1
ATOM 937 N N . PRO A 1 110 ? -5.083 -15.695 1.758 1.00 69.25 110 PRO A N 1
ATOM 938 C CA . PRO A 1 110 ? -4.485 -16.123 3.022 1.00 69.25 110 PRO A CA 1
ATOM 939 C C . PRO A 1 110 ? -4.797 -15.159 4.166 1.00 69.25 110 PRO A C 1
ATOM 941 O O . PRO A 1 110 ? -5.040 -15.587 5.292 1.00 69.25 110 PRO A O 1
ATOM 944 N N . LYS A 1 111 ? -4.827 -13.855 3.862 1.00 65.88 111 LYS A N 1
ATOM 945 C CA . LYS A 1 111 ? -5.089 -12.786 4.830 1.00 65.88 111 LYS A CA 1
ATOM 946 C C . LYS A 1 111 ? -6.539 -12.828 5.305 1.00 65.88 111 LYS A C 1
ATOM 948 O O . LYS A 1 111 ? -6.785 -12.860 6.505 1.00 65.88 111 LYS A O 1
ATOM 953 N N . PHE A 1 112 ? -7.473 -12.969 4.366 1.00 67.88 112 PHE A N 1
ATOM 954 C CA . PHE A 1 112 ? -8.889 -13.160 4.672 1.00 67.88 112 PHE A CA 1
ATOM 955 C C . PHE A 1 112 ? -9.137 -14.440 5.492 1.00 67.88 112 PHE A C 1
ATOM 957 O O . PHE A 1 112 ? -9.926 -14.439 6.434 1.00 67.88 112 PHE A O 1
ATOM 964 N N . GLY A 1 113 ? -8.423 -15.528 5.183 1.00 65.88 113 GLY A N 1
ATOM 965 C CA . GLY A 1 113 ? -8.495 -16.778 5.942 1.00 65.88 113 GLY A CA 1
ATOM 966 C C . GLY A 1 113 ? -8.003 -16.642 7.387 1.00 65.88 113 GLY A C 1
ATOM 967 O O . GLY A 1 113 ? -8.687 -17.085 8.308 1.00 65.88 113 GLY A O 1
ATOM 968 N N . GLN A 1 114 ? -6.852 -15.996 7.606 1.00 63.59 114 GLN A N 1
ATOM 969 C CA . GLN A 1 114 ? -6.313 -15.736 8.949 1.00 63.59 114 GLN A CA 1
ATOM 970 C C . GLN A 1 114 ? -7.304 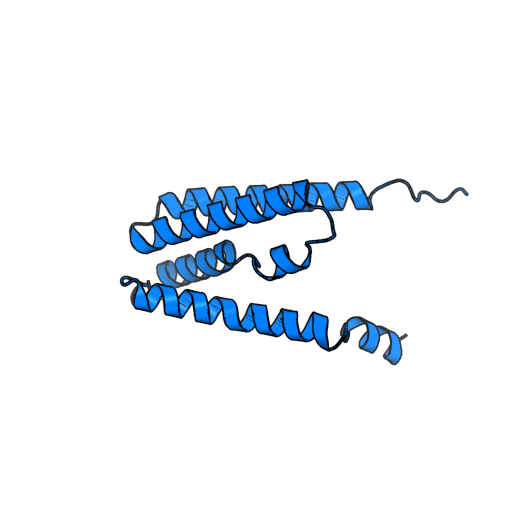-14.951 9.816 1.00 63.59 114 GLN A C 1
ATOM 972 O O . GLN A 1 114 ? -7.492 -15.223 11.000 1.00 63.59 114 GLN A O 1
ATOM 977 N N . GLU A 1 115 ? -7.951 -13.975 9.210 1.00 61.22 115 GLU A N 1
ATOM 978 C CA . GLU A 1 115 ? -8.878 -13.076 9.867 1.00 61.22 115 GLU A CA 1
ATOM 979 C C . GLU A 1 115 ? -10.222 -13.724 10.185 1.00 61.22 115 GLU A C 1
ATOM 981 O O . GLU A 1 115 ? -10.734 -13.581 11.297 1.00 61.22 115 GLU A O 1
ATOM 986 N N . TYR A 1 116 ? -10.744 -14.523 9.252 1.00 65.31 116 TYR A N 1
ATOM 987 C CA . TYR A 1 116 ? -11.903 -15.372 9.492 1.00 65.31 116 TYR A CA 1
ATOM 988 C C . TYR A 1 116 ? -11.649 -16.326 10.667 1.00 65.31 116 TYR A C 1
ATOM 990 O O . TYR A 1 116 ? -12.490 -16.452 11.554 1.00 65.31 116 TYR A O 1
ATOM 998 N N . LEU A 1 117 ? -10.459 -16.934 10.742 1.00 64.88 117 LEU A N 1
ATOM 999 C CA . LEU A 1 117 ? -10.083 -17.803 11.859 1.00 64.88 117 LEU A CA 1
ATOM 1000 C C . LEU A 1 117 ? -10.026 -17.045 13.196 1.00 64.88 117 LEU A C 1
ATOM 1002 O O . LEU A 1 117 ? -10.524 -17.557 14.200 1.00 64.88 117 LEU A O 1
ATOM 1006 N N . LEU A 1 118 ? -9.476 -15.828 13.224 1.00 61.75 118 LEU A N 1
ATOM 1007 C CA . LEU A 1 118 ? -9.385 -15.011 14.442 1.00 61.75 118 LEU A CA 1
ATOM 1008 C C . LEU A 1 118 ? -10.751 -14.513 14.937 1.00 61.75 118 LEU A C 1
ATOM 1010 O O . LEU A 1 118 ? -10.959 -14.430 16.147 1.00 61.75 118 LEU A O 1
ATOM 1014 N N . HIS A 1 119 ? -11.679 -14.207 14.027 1.00 59.41 119 HIS A N 1
ATOM 1015 C CA . HIS A 1 119 ? -13.005 -13.688 14.370 1.00 59.41 119 HIS A CA 1
ATOM 1016 C C . HIS A 1 119 ? -14.062 -14.761 14.634 1.00 59.41 119 HIS A C 1
ATOM 1018 O O . HIS A 1 119 ? -14.943 -14.531 15.457 1.00 59.41 119 HIS A O 1
ATOM 1024 N N . PHE A 1 120 ? -14.002 -15.907 13.954 1.00 57.62 120 PHE A N 1
ATOM 1025 C CA . PHE A 1 120 ? -15.008 -16.963 14.103 1.00 57.62 120 PHE A CA 1
ATOM 1026 C C . PHE A 1 120 ? -14.643 -17.991 15.180 1.00 57.62 120 PHE A C 1
ATOM 1028 O O . PHE A 1 120 ? -15.528 -18.665 15.697 1.00 57.62 120 PHE A O 1
ATOM 1035 N N . THR A 1 121 ? -13.357 -18.114 15.532 1.00 54.19 121 THR A N 1
ATOM 1036 C CA . THR A 1 121 ? -12.894 -19.188 16.427 1.00 54.19 121 THR A CA 1
ATOM 1037 C C . THR A 1 121 ? -12.523 -18.711 17.832 1.00 54.19 121 THR A C 1
ATOM 1039 O O . THR A 1 121 ? -12.343 -19.563 18.692 1.00 54.19 121 THR A O 1
ATOM 1042 N N . GLU A 1 122 ? -12.333 -17.404 18.085 1.00 55.06 122 GLU A N 1
ATOM 1043 C CA . GLU A 1 122 ? -11.799 -16.841 19.355 1.00 55.06 122 GLU A CA 1
ATOM 1044 C C . GLU A 1 122 ? -10.554 -17.568 19.929 1.00 55.06 122 GLU A C 1
ATOM 1046 O O . GLU A 1 122 ? -10.096 -17.302 21.043 1.00 55.06 122 GLU A O 1
ATOM 1051 N N . ALA A 1 123 ? -9.938 -18.461 19.153 1.00 51.62 123 ALA A N 1
ATOM 1052 C CA . ALA A 1 123 ? -8.856 -19.326 19.568 1.00 51.62 123 ALA A CA 1
ATOM 1053 C C . ALA A 1 123 ? -7.556 -18.549 19.427 1.00 51.62 123 ALA A C 1
ATOM 1055 O O . ALA A 1 123 ? -6.791 -18.718 18.481 1.00 51.62 123 ALA A O 1
ATOM 1056 N N . LYS A 1 124 ? -7.303 -17.656 20.383 1.00 53.41 124 LYS A N 1
ATOM 1057 C CA . LYS A 1 124 ? -5.961 -17.116 20.590 1.00 53.41 124 LYS A CA 1
ATOM 1058 C C . LYS A 1 124 ? -5.077 -18.315 20.970 1.00 53.41 124 LYS A C 1
ATOM 1060 O O . LYS A 1 124 ? -5.280 -18.858 22.056 1.00 53.41 124 LYS A O 1
ATOM 1065 N N . PRO A 1 125 ? -4.0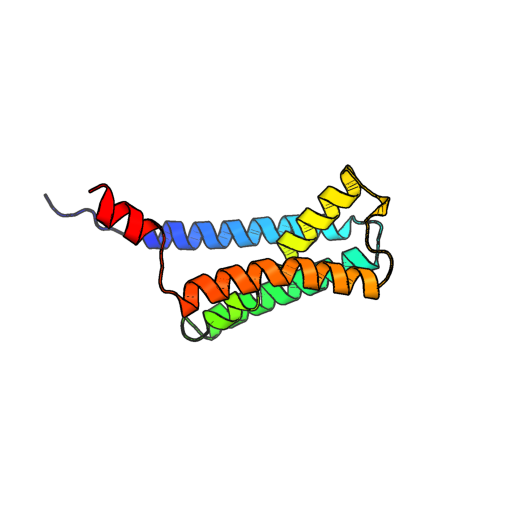75 -18.725 20.166 1.00 55.41 125 PRO A N 1
ATOM 1066 C CA . PRO A 1 125 ? -3.196 -19.853 20.515 1.00 55.41 125 PRO A CA 1
ATOM 1067 C C . PRO A 1 125 ? -2.496 -19.636 21.869 1.00 55.41 125 PRO A C 1
ATOM 1069 O O . PRO A 1 125 ? -2.144 -20.571 22.579 1.00 55.41 125 PRO A O 1
ATOM 1072 N N . TRP A 1 126 ? -2.357 -18.368 22.260 1.00 56.62 126 TRP A N 1
ATOM 1073 C CA . TRP A 1 126 ? -1.811 -17.925 23.537 1.00 56.62 126 TRP A CA 1
ATOM 1074 C C . TRP A 1 126 ? -2.667 -18.271 24.762 1.00 56.62 126 TRP A C 1
ATOM 1076 O O . TRP A 1 126 ? -2.119 -18.426 25.848 1.00 56.62 126 TRP A O 1
ATOM 1086 N N . GLN A 1 127 ? -3.986 -18.426 24.607 1.00 55.69 127 GLN A N 1
ATOM 1087 C CA . GLN A 1 127 ? -4.862 -18.929 25.674 1.00 55.69 127 GLN A CA 1
ATOM 1088 C C . GLN A 1 127 ? -4.616 -20.425 25.919 1.00 55.69 127 GLN A C 1
ATOM 1090 O O . GLN A 1 127 ? -4.539 -20.847 27.067 1.00 55.69 127 GLN A O 1
ATOM 1095 N N . TRP A 1 128 ? -4.397 -21.208 24.854 1.00 59.31 128 TRP A N 1
ATOM 1096 C CA . TRP A 1 128 ? -4.049 -22.630 24.959 1.00 59.31 128 TRP A CA 1
ATOM 1097 C C . TRP A 1 128 ? -2.684 -22.840 25.628 1.00 59.31 128 TRP A C 1
ATOM 1099 O O . TRP A 1 128 ? -2.562 -23.661 26.531 1.00 59.31 128 TRP A O 1
ATOM 1109 N N . ILE A 1 129 ? -1.676 -22.043 25.254 1.00 59.31 129 ILE A N 1
ATOM 1110 C CA . ILE A 1 129 ? -0.348 -22.100 25.886 1.00 59.31 129 ILE A CA 1
ATOM 1111 C C . ILE A 1 129 ? -0.420 -21.687 27.361 1.00 59.31 129 ILE A C 1
ATOM 1113 O O . ILE A 1 129 ? 0.143 -22.376 28.206 1.00 59.31 129 ILE A O 1
ATOM 1117 N N . LYS A 1 130 ? -1.156 -20.619 27.702 1.00 58.53 130 LYS A N 1
ATOM 1118 C CA . LYS A 1 130 ? -1.347 -20.219 29.106 1.00 58.53 130 LYS A CA 1
ATOM 1119 C C . LYS A 1 130 ? -2.105 -21.254 29.939 1.00 58.53 130 LYS A C 1
ATOM 1121 O O . LYS A 1 130 ? -1.814 -21.361 31.115 1.00 58.53 130 LYS A O 1
ATOM 1126 N N . GLY A 1 131 ? -3.063 -21.978 29.361 1.00 65.44 131 GLY A N 1
ATOM 1127 C CA . GLY A 1 131 ? -3.878 -22.949 30.097 1.00 65.44 131 GLY A CA 1
ATOM 1128 C C . GLY A 1 131 ? -3.230 -24.321 30.303 1.00 65.44 131 GLY A C 1
ATOM 1129 O O . GLY A 1 131 ? -3.758 -25.111 31.076 1.00 65.44 131 GLY A O 1
ATOM 1130 N N . ASN A 1 132 ? -2.134 -24.625 29.599 1.00 65.56 132 ASN A N 1
ATOM 1131 C CA . ASN A 1 132 ? -1.515 -25.955 29.614 1.00 65.56 132 ASN A CA 1
ATOM 1132 C C . ASN A 1 132 ? -0.059 -25.959 30.125 1.00 65.56 132 ASN A C 1
ATOM 1134 O O . ASN A 1 132 ? 0.488 -27.032 30.366 1.00 65.56 132 ASN A O 1
ATOM 1138 N N . LEU A 1 133 ? 0.586 -24.789 30.245 1.00 58.66 133 LEU A N 1
ATOM 1139 C CA . LEU A 1 133 ? 1.995 -24.646 30.658 1.00 58.66 133 LEU A CA 1
ATOM 1140 C C . LEU A 1 133 ? 2.223 -23.714 31.869 1.00 58.66 133 LEU A C 1
ATOM 1142 O O . LEU A 1 133 ? 3.353 -23.661 32.355 1.00 58.66 133 LEU A O 1
ATOM 1146 N N . LEU A 1 134 ? 1.198 -23.000 32.353 1.00 45.88 134 LEU A N 1
ATOM 1147 C CA . LEU A 1 134 ? 1.191 -22.250 33.623 1.00 45.88 134 LEU A CA 1
ATOM 1148 C C . LEU A 1 134 ? 0.146 -22.854 34.562 1.00 45.88 134 LEU A C 1
ATOM 1150 O O . LEU A 1 134 ? 0.413 -22.855 35.782 1.00 45.88 134 LEU A O 1
#